Protein AF-A0A5S4G946-F1 (afdb_monomer_lite)

Structure (mmCIF, N/CA/C/O backbone):
data_AF-A0A5S4G946-F1
#
_entry.id   AF-A0A5S4G946-F1
#
loop_
_atom_site.group_PDB
_atom_site.id
_atom_site.type_symbol
_atom_site.label_atom_id
_atom_site.label_alt_id
_atom_site.label_comp_id
_atom_site.label_asym_id
_atom_site.label_entity_id
_atom_site.label_seq_id
_atom_site.pdbx_PDB_ins_code
_atom_site.Cartn_x
_atom_site.Cartn_y
_atom_site.Cartn_z
_atom_site.occupancy
_atom_site.B_iso_or_equiv
_atom_site.auth_seq_id
_atom_site.auth_comp_id
_atom_site.auth_asym_id
_atom_site.auth_atom_id
_atom_site.pdbx_PDB_model_num
ATOM 1 N N . MET A 1 1 ? 7.022 -56.983 78.318 1.00 39.28 1 MET A N 1
ATOM 2 C CA . MET A 1 1 ? 7.883 -55.791 78.465 1.00 39.28 1 MET A CA 1
ATOM 3 C C . MET A 1 1 ? 7.056 -54.588 78.027 1.00 39.28 1 MET A C 1
ATOM 5 O O . MET A 1 1 ? 6.582 -54.568 76.901 1.00 39.28 1 MET A O 1
ATOM 9 N N . PHE A 1 2 ? 6.734 -53.710 78.977 1.00 35.81 2 PHE A N 1
ATOM 10 C CA . PHE A 1 2 ? 5.871 -52.530 78.834 1.00 35.81 2 PHE A CA 1
ATOM 11 C C . PHE A 1 2 ? 6.482 -51.470 77.903 1.00 35.81 2 PHE A C 1
ATOM 13 O O . PHE A 1 2 ? 7.687 -51.255 77.977 1.00 35.81 2 PHE A O 1
ATOM 20 N N . ALA A 1 3 ? 5.652 -50.729 77.154 1.00 36.78 3 ALA A N 1
ATOM 21 C CA . ALA A 1 3 ? 5.401 -49.301 77.422 1.00 36.78 3 ALA A CA 1
ATOM 22 C C . ALA A 1 3 ? 4.563 -48.626 76.314 1.00 36.78 3 ALA A C 1
ATOM 24 O O . ALA A 1 3 ? 5.018 -48.399 75.199 1.00 36.78 3 ALA A O 1
ATOM 25 N N . ILE A 1 4 ? 3.347 -48.223 76.687 1.00 47.28 4 ILE A N 1
ATOM 26 C CA . ILE A 1 4 ? 2.587 -47.119 76.083 1.00 47.28 4 ILE A CA 1
ATOM 27 C C . ILE A 1 4 ? 3.324 -45.807 76.377 1.00 47.28 4 ILE A C 1
ATOM 29 O O . ILE A 1 4 ? 3.624 -45.588 77.550 1.00 47.28 4 ILE A O 1
ATOM 33 N N . ARG A 1 5 ? 3.506 -44.902 75.395 1.00 49.06 5 ARG A N 1
ATOM 34 C CA . ARG A 1 5 ? 3.660 -43.448 75.645 1.00 49.06 5 ARG A CA 1
ATOM 35 C C . ARG A 1 5 ? 3.082 -42.553 74.527 1.00 49.06 5 ARG A C 1
ATOM 37 O O . ARG A 1 5 ? 3.667 -42.413 73.466 1.00 49.06 5 ARG A O 1
ATOM 44 N N . ILE A 1 6 ? 1.924 -41.968 74.854 1.00 45.03 6 ILE A N 1
ATOM 45 C CA . ILE A 1 6 ? 1.526 -40.540 74.818 1.00 45.03 6 ILE A CA 1
ATOM 46 C C . ILE A 1 6 ? 1.596 -39.748 73.491 1.00 45.03 6 ILE A C 1
ATOM 48 O O . ILE A 1 6 ? 2.637 -39.556 72.878 1.00 45.03 6 ILE A O 1
ATOM 52 N N . ARG A 1 7 ? 0.422 -39.191 73.151 1.00 51.47 7 ARG A N 1
ATOM 53 C CA . ARG A 1 7 ? 0.105 -38.222 72.090 1.00 51.47 7 ARG A CA 1
ATOM 54 C C . ARG A 1 7 ? 0.759 -36.851 72.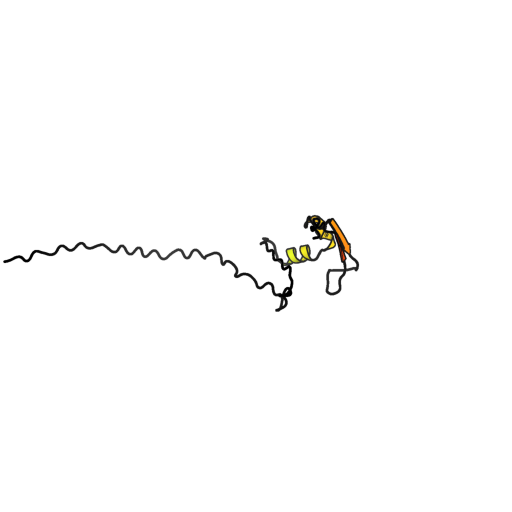322 1.00 51.47 7 ARG A C 1
ATOM 56 O O . ARG A 1 7 ? 0.740 -36.360 73.446 1.00 51.47 7 ARG A O 1
ATOM 63 N N . ALA A 1 8 ? 1.132 -36.161 71.245 1.00 43.00 8 ALA A N 1
ATOM 64 C CA . ALA A 1 8 ? 1.172 -34.699 71.208 1.00 43.00 8 ALA A CA 1
ATOM 65 C C . ALA A 1 8 ? 0.618 -34.216 69.861 1.00 43.00 8 ALA A C 1
ATOM 67 O O . ALA A 1 8 ? 1.198 -34.451 68.805 1.00 43.00 8 ALA A O 1
ATOM 68 N N . ALA A 1 9 ? -0.560 -33.601 69.920 1.00 49.91 9 ALA A N 1
ATOM 69 C CA . ALA A 1 9 ? -1.179 -32.906 68.809 1.00 49.91 9 ALA A CA 1
ATOM 70 C C . ALA A 1 9 ? -0.435 -31.587 68.568 1.00 49.91 9 ALA A C 1
ATOM 72 O O . ALA A 1 9 ? -0.256 -30.808 69.501 1.00 49.91 9 ALA A O 1
ATOM 73 N N . ALA A 1 10 ? -0.059 -31.315 67.322 1.00 49.47 10 ALA A N 1
ATOM 74 C CA . ALA A 1 10 ? 0.243 -29.966 66.871 1.00 49.47 10 ALA A CA 1
ATOM 75 C C . ALA A 1 10 ? -0.811 -29.591 65.827 1.00 49.47 10 ALA A C 1
ATOM 77 O O . ALA A 1 10 ? -0.818 -30.104 64.709 1.00 49.47 10 ALA A O 1
ATOM 78 N N . LEU A 1 11 ? -1.749 -28.742 66.248 1.00 46.97 11 LEU A N 1
ATOM 79 C CA . LEU A 1 11 ? -2.691 -28.039 65.386 1.00 46.97 11 LEU A CA 1
ATOM 80 C C . LEU A 1 11 ? -1.891 -27.166 64.412 1.00 46.97 11 LEU A C 1
ATOM 82 O O . LEU A 1 11 ? -1.420 -26.094 64.783 1.00 46.97 11 LEU A O 1
ATOM 86 N N . ALA A 1 12 ? -1.739 -27.613 63.168 1.00 46.97 12 ALA A N 1
ATOM 87 C CA . ALA A 1 12 ? -1.389 -26.707 62.088 1.00 46.97 12 ALA A CA 1
ATOM 88 C C . ALA A 1 12 ? -2.654 -25.911 61.746 1.00 46.97 12 ALA A C 1
ATOM 90 O O . ALA A 1 12 ? -3.614 -26.440 61.190 1.00 46.97 12 ALA A O 1
ATOM 91 N N . VAL A 1 13 ? -2.671 -24.652 62.175 1.00 51.00 13 VAL A N 1
ATOM 92 C CA . VAL A 1 13 ? -3.700 -23.666 61.849 1.00 51.00 13 VAL A CA 1
ATOM 93 C C . VAL A 1 13 ? -3.740 -23.506 60.330 1.00 51.00 13 VAL A C 1
ATOM 95 O O . VAL A 1 13 ? -2.839 -22.921 59.732 1.00 51.00 13 VAL A O 1
ATOM 98 N N . SER A 1 14 ? -4.778 -24.046 59.696 1.00 50.94 14 SER A N 1
ATOM 99 C CA . SER A 1 14 ? -5.089 -23.784 58.294 1.00 50.94 14 SER A CA 1
ATOM 100 C C . SER A 1 14 ? -5.526 -22.326 58.166 1.00 50.94 14 SER A C 1
ATOM 102 O O . SER A 1 14 ? -6.679 -21.992 58.432 1.00 50.94 14 SER A O 1
ATOM 104 N N . LEU A 1 15 ? -4.603 -21.438 57.798 1.00 55.31 15 LEU A N 1
ATOM 105 C CA . LEU A 1 15 ? -4.926 -20.046 57.510 1.00 55.31 15 LEU A CA 1
ATOM 106 C C . LEU A 1 15 ? -5.622 -19.984 56.141 1.00 55.31 15 LEU A C 1
ATOM 108 O O . LEU A 1 15 ? -4.987 -19.920 55.091 1.00 55.31 15 LEU A O 1
ATOM 112 N N . THR A 1 16 ? -6.951 -20.047 56.149 1.00 55.94 16 THR A N 1
ATOM 113 C CA . THR A 1 16 ? -7.785 -19.776 54.977 1.00 55.94 16 THR A CA 1
ATOM 114 C C . THR A 1 16 ? -7.734 -18.282 54.664 1.00 55.94 16 THR A C 1
ATOM 116 O O . THR A 1 16 ? -8.546 -17.507 55.167 1.00 55.94 16 THR A O 1
ATOM 119 N N . ALA A 1 17 ? -6.794 -17.860 53.820 1.00 54.44 17 ALA A N 1
ATOM 120 C CA . ALA A 1 17 ? -6.880 -16.564 53.157 1.00 54.44 17 ALA A CA 1
ATOM 121 C C . ALA A 1 17 ? -7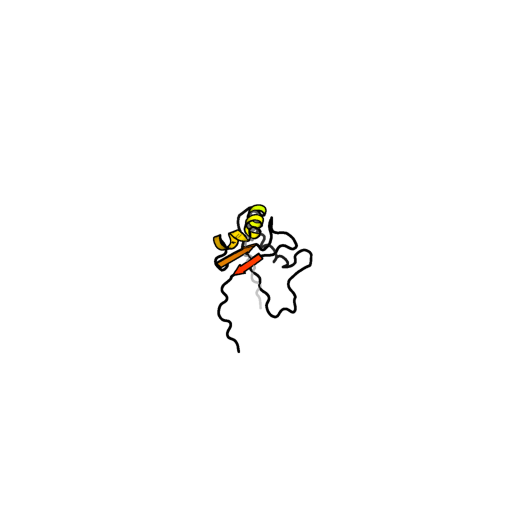.905 -16.661 52.016 1.00 54.44 17 ALA A C 1
ATOM 123 O O . ALA A 1 17 ? -7.568 -16.818 50.844 1.00 54.44 17 ALA A O 1
ATOM 124 N N . ALA A 1 18 ? -9.185 -16.596 52.382 1.00 55.59 18 ALA A N 1
ATOM 125 C CA . ALA A 1 18 ? -10.267 -16.295 51.459 1.00 55.59 18 ALA A CA 1
ATOM 126 C C . ALA A 1 18 ? -10.161 -14.815 51.051 1.00 55.59 18 ALA A C 1
ATOM 128 O O . ALA A 1 18 ? -10.791 -13.943 51.639 1.00 55.59 18 ALA A O 1
ATOM 129 N N . GLY A 1 19 ? -9.306 -14.537 50.068 1.00 50.06 19 GLY A N 1
ATOM 130 C CA . GLY A 1 19 ? -9.192 -13.249 49.391 1.00 50.06 19 GLY A CA 1
ATOM 131 C C . GLY A 1 19 ? -9.643 -13.385 47.943 1.00 50.06 19 GLY A C 1
ATOM 132 O O . GLY A 1 19 ? -8.825 -13.397 47.031 1.00 50.06 19 GLY A O 1
ATOM 133 N N . VAL A 1 20 ? -10.949 -13.542 47.730 1.00 58.84 20 VAL A N 1
ATOM 134 C CA . VAL A 1 20 ? -11.570 -13.454 46.403 1.00 58.84 20 VAL A CA 1
ATOM 135 C C . VAL A 1 20 ? -11.729 -11.973 46.082 1.00 58.84 20 VAL A C 1
ATOM 137 O O . VAL A 1 20 ? -12.687 -11.378 46.550 1.00 58.84 20 VAL A O 1
ATOM 140 N N . LEU A 1 21 ? -10.797 -11.363 45.345 1.00 58.22 21 LEU A N 1
ATOM 141 C CA . LEU A 1 21 ? -10.997 -10.088 44.631 1.00 58.22 21 LEU A CA 1
ATOM 142 C C . LEU A 1 21 ? -9.773 -9.807 43.759 1.00 58.22 21 LEU A C 1
ATOM 144 O O . LEU A 1 21 ? -8.801 -9.185 44.175 1.00 58.22 21 LEU A O 1
ATOM 148 N N . GLY A 1 22 ? -9.820 -10.314 42.534 1.00 53.06 22 GLY A N 1
ATOM 149 C CA . GLY A 1 22 ? -8.766 -10.082 41.560 1.00 53.06 22 GLY A CA 1
ATOM 150 C C . GLY A 1 22 ? -8.843 -11.055 40.402 1.00 53.06 22 GLY A C 1
ATOM 151 O O . GLY A 1 22 ? -7.857 -11.718 40.100 1.00 53.06 22 GLY A O 1
ATOM 152 N N . ILE A 1 23 ? -9.997 -11.153 39.734 1.00 58.41 2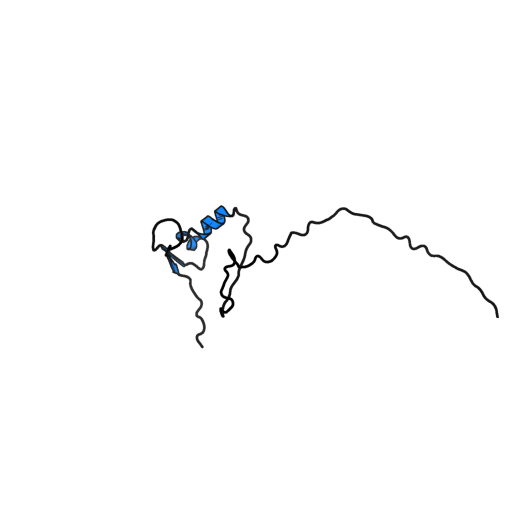3 ILE A N 1
ATOM 153 C CA . ILE A 1 23 ? -9.965 -11.599 38.340 1.00 58.41 23 ILE A CA 1
ATOM 154 C C . ILE A 1 23 ? -9.291 -10.447 37.599 1.00 58.41 23 ILE A C 1
ATOM 156 O O . ILE A 1 23 ? -9.950 -9.518 37.140 1.00 58.41 23 ILE A O 1
ATOM 160 N N . ALA A 1 24 ? -7.959 -10.459 37.544 1.00 61.41 24 ALA A N 1
ATOM 161 C CA . ALA A 1 24 ? -7.274 -9.775 36.471 1.00 61.41 24 ALA A CA 1
ATOM 162 C C . ALA A 1 24 ? -7.840 -10.417 35.206 1.00 61.41 24 ALA A C 1
ATOM 164 O O . ALA A 1 24 ? -7.569 -11.587 34.931 1.00 61.41 24 ALA A O 1
ATOM 165 N N . ALA A 1 25 ? -8.731 -9.701 34.516 1.00 61.72 25 ALA A N 1
ATOM 166 C CA . ALA A 1 25 ? -9.190 -10.109 33.206 1.00 61.72 25 ALA A CA 1
ATOM 167 C C . ALA A 1 25 ? -7.921 -10.303 32.383 1.00 61.72 25 ALA A C 1
ATOM 169 O O . ALA A 1 25 ? -7.209 -9.340 32.095 1.00 61.72 25 ALA A O 1
ATOM 170 N N . GLN A 1 26 ? -7.577 -11.561 32.105 1.00 58.16 26 GLN A N 1
ATOM 171 C CA . GLN A 1 26 ? -6.490 -11.853 31.191 1.00 58.16 26 GLN A CA 1
ATOM 172 C C . GLN A 1 26 ? -6.844 -11.091 29.913 1.00 58.16 26 GLN A C 1
ATOM 174 O O . GLN A 1 26 ? -7.992 -11.215 29.464 1.00 58.16 26 GLN A O 1
ATOM 179 N N . PRO A 1 27 ? -5.945 -10.254 29.359 1.00 63.38 27 PRO A N 1
ATOM 180 C CA . PRO A 1 27 ? -6.222 -9.637 28.076 1.00 63.38 27 PRO A CA 1
ATOM 181 C C . PRO A 1 27 ? -6.583 -10.786 27.145 1.00 63.38 27 PRO A C 1
ATOM 183 O O . PRO A 1 27 ? -5.822 -11.749 27.037 1.00 63.38 27 PRO A O 1
ATOM 186 N N . ALA A 1 28 ? -7.789 -10.744 26.580 1.00 65.31 28 ALA A N 1
ATOM 187 C CA . ALA A 1 28 ? -8.237 -11.765 25.658 1.00 65.31 28 ALA A CA 1
ATOM 188 C C . ALA A 1 28 ? -7.273 -11.726 24.473 1.00 65.31 28 ALA A C 1
ATOM 190 O O . ALA A 1 28 ? -7.397 -10.885 23.582 1.00 65.31 28 ALA A O 1
ATOM 191 N N . LEU A 1 29 ? -6.263 -12.594 24.499 1.00 61.38 29 LEU A N 1
ATOM 192 C CA . LEU A 1 29 ? -5.424 -12.848 23.349 1.00 61.38 29 LEU A CA 1
ATOM 193 C C . LEU A 1 29 ? -6.381 -13.402 22.306 1.00 61.38 29 LEU A C 1
ATOM 195 O O . LEU A 1 29 ? -6.927 -14.494 22.465 1.00 61.38 29 LEU A O 1
ATOM 199 N N . ALA A 1 30 ? -6.674 -12.587 21.294 1.00 62.59 30 ALA A N 1
ATOM 200 C CA . ALA A 1 30 ? -7.528 -13.000 20.203 1.00 62.59 30 ALA A CA 1
ATOM 201 C C . ALA A 1 30 ? -6.956 -14.308 19.647 1.00 62.59 30 ALA A C 1
ATOM 203 O O . ALA A 1 30 ? -5.785 -14.356 19.263 1.00 62.59 30 ALA A O 1
ATOM 204 N N . ALA A 1 31 ? -7.774 -15.366 19.625 1.00 61.56 31 ALA A N 1
ATOM 205 C CA . ALA A 1 31 ? -7.418 -16.594 18.930 1.00 61.56 31 ALA A CA 1
ATOM 206 C C . ALA A 1 31 ? -6.942 -16.227 17.514 1.00 61.56 31 ALA A C 1
ATOM 208 O O . ALA A 1 31 ? -7.494 -15.283 16.927 1.00 61.56 31 ALA A O 1
ATOM 209 N N . PRO A 1 32 ? -5.920 -16.916 16.970 1.00 62.00 32 PRO A N 1
ATOM 210 C CA . PRO A 1 32 ? -5.383 -16.589 15.660 1.00 62.00 32 PRO A CA 1
ATOM 211 C C . PRO A 1 32 ? -6.537 -16.529 14.666 1.00 62.00 32 PRO A C 1
ATOM 213 O O . PRO A 1 32 ? -7.211 -17.526 14.409 1.00 62.00 32 PRO A O 1
ATOM 216 N N . ARG A 1 33 ? -6.809 -15.323 14.152 1.00 65.94 33 ARG A N 1
ATOM 217 C CA . ARG A 1 33 ? -7.893 -15.136 13.190 1.00 65.94 33 ARG A CA 1
ATOM 218 C C . ARG A 1 33 ? -7.601 -16.022 11.989 1.00 65.94 33 ARG A C 1
ATOM 220 O O . ARG A 1 33 ? -6.463 -16.019 11.496 1.00 65.94 33 ARG A O 1
ATOM 227 N N . ALA A 1 34 ? -8.613 -16.771 11.555 1.00 67.50 34 ALA A N 1
ATOM 228 C CA . ALA A 1 34 ? -8.549 -17.532 10.320 1.00 67.50 34 ALA A CA 1
ATOM 229 C C . ALA A 1 34 ? -8.086 -16.590 9.202 1.00 67.50 34 ALA A C 1
ATOM 231 O O . ALA A 1 34 ? -8.612 -15.488 9.054 1.00 67.50 34 ALA A O 1
ATOM 232 N N . SER A 1 35 ? -7.086 -17.006 8.429 1.00 76.12 35 SER A N 1
ATOM 233 C CA . SER A 1 35 ? -6.583 -16.290 7.244 1.00 76.12 35 SER A CA 1
ATOM 234 C C . SER A 1 35 ? -7.558 -16.360 6.061 1.00 76.12 35 SER A C 1
ATOM 236 O O . SER A 1 35 ? -7.163 -16.198 4.909 1.00 76.12 35 SER A O 1
ATOM 238 N N . GLU A 1 36 ? -8.826 -16.642 6.347 1.00 83.94 36 GLU A N 1
ATOM 239 C CA . GLU A 1 36 ? -9.870 -16.896 5.376 1.00 83.94 36 GLU A CA 1
ATOM 240 C C . GLU A 1 36 ? -10.900 -15.775 5.423 1.00 83.94 36 GLU A C 1
ATOM 242 O O . GLU A 1 36 ? -11.486 -15.459 6.460 1.00 83.94 36 GLU A O 1
ATOM 247 N N . CYS A 1 37 ? -11.162 -15.195 4.261 1.00 83.75 37 CYS A N 1
ATOM 248 C CA . CYS A 1 37 ? -12.210 -14.213 4.063 1.00 83.75 37 CYS A CA 1
ATOM 249 C C . CYS A 1 37 ? -13.381 -14.907 3.373 1.00 83.75 37 CYS A C 1
ATOM 251 O O . CYS A 1 37 ? -13.290 -15.252 2.198 1.00 83.75 37 CYS A O 1
ATOM 253 N N . ARG A 1 38 ? -14.498 -15.102 4.088 1.00 88.31 38 ARG A N 1
ATOM 254 C CA . ARG A 1 38 ? -15.681 -15.830 3.575 1.00 88.31 38 ARG A CA 1
ATOM 255 C C . ARG A 1 38 ? -15.338 -17.247 3.076 1.00 88.31 38 ARG A C 1
ATOM 257 O O . ARG A 1 38 ? -15.785 -17.652 2.006 1.00 88.31 38 ARG A O 1
ATOM 264 N N . GLY A 1 39 ? -14.507 -17.965 3.833 1.00 88.25 39 GLY A N 1
ATOM 265 C CA . GLY A 1 39 ? -14.049 -19.317 3.487 1.00 88.25 39 GLY A CA 1
ATOM 266 C C . GLY A 1 39 ? -13.073 -19.375 2.308 1.00 88.25 39 GLY A C 1
ATOM 267 O O . GLY A 1 39 ? -12.856 -20.445 1.754 1.00 88.25 39 GLY A O 1
ATOM 268 N N . GLN A 1 40 ? -12.519 -18.234 1.881 1.00 87.94 40 GLN A N 1
ATOM 269 C CA . GLN A 1 40 ? -11.499 -18.156 0.834 1.00 87.94 40 GLN A CA 1
ATOM 270 C C . GLN A 1 40 ? -10.162 -17.760 1.460 1.00 87.94 40 GLN A C 1
ATOM 272 O O . GLN A 1 40 ? -10.084 -16.730 2.132 1.00 87.94 40 GLN A O 1
ATOM 277 N N . GLY A 1 41 ? -9.121 -18.555 1.228 1.00 88.31 41 GLY A N 1
ATOM 278 C CA . GLY A 1 41 ? -7.770 -18.326 1.740 1.00 88.31 41 GLY A CA 1
ATOM 279 C C . GLY A 1 41 ? -6.709 -18.427 0.646 1.00 88.31 41 GLY A C 1
ATOM 280 O O . GLY A 1 41 ? -7.016 -18.479 -0.544 1.00 88.31 41 GLY A O 1
ATOM 281 N N . VAL A 1 42 ? -5.445 -18.450 1.061 1.00 89.44 42 VAL A N 1
ATOM 282 C CA . VAL A 1 42 ? -4.323 -18.770 0.167 1.00 89.44 42 VAL A CA 1
ATOM 283 C C . VAL A 1 42 ? -4.347 -20.256 -0.208 1.00 89.44 42 VAL A C 1
ATOM 285 O O . VAL A 1 42 ? -4.757 -21.084 0.604 1.00 89.44 42 VAL A O 1
ATOM 288 N N . ASP A 1 43 ? -3.881 -20.604 -1.409 1.00 89.62 43 ASP A N 1
ATOM 289 C CA . ASP A 1 43 ? -3.748 -22.002 -1.838 1.00 89.62 43 ASP A CA 1
ATOM 290 C C . ASP A 1 43 ? -2.816 -22.778 -0.888 1.00 89.62 43 ASP A C 1
ATOM 292 O O . ASP A 1 43 ? -1.663 -22.397 -0.662 1.00 89.62 43 ASP A O 1
ATOM 296 N N . ALA A 1 44 ? -3.324 -23.877 -0.324 1.00 88.00 44 ALA A N 1
ATOM 297 C CA . ALA A 1 44 ? -2.590 -24.725 0.605 1.00 88.00 44 ALA A CA 1
ATOM 298 C C . ALA A 1 44 ? -1.402 -25.448 -0.051 1.00 88.00 44 ALA A C 1
ATOM 300 O O . ALA A 1 44 ? -0.440 -25.761 0.653 1.00 88.00 44 ALA A O 1
ATOM 301 N N . GLY A 1 45 ? -1.458 -25.683 -1.366 1.00 92.12 45 GLY A N 1
ATOM 302 C CA . GLY A 1 45 ? -0.382 -26.291 -2.149 1.00 92.12 45 GLY A CA 1
ATOM 303 C C . GLY A 1 45 ? 0.725 -25.317 -2.564 1.00 92.12 45 GLY A C 1
ATOM 304 O O . GLY A 1 45 ? 1.736 -25.758 -3.109 1.00 92.12 45 GLY A O 1
ATOM 305 N N . SER A 1 46 ? 0.573 -24.011 -2.306 1.00 91.69 46 SER A N 1
ATOM 306 C CA . SER A 1 46 ? 1.571 -23.015 -2.707 1.00 91.69 46 SER A CA 1
ATOM 307 C C . SER A 1 46 ? 2.905 -23.239 -1.976 1.00 91.69 46 SER A C 1
ATOM 309 O O . SER A 1 46 ? 2.917 -23.285 -0.737 1.00 91.69 46 SER A O 1
ATOM 311 N N . PRO A 1 47 ? 4.045 -23.302 -2.696 1.00 91.00 47 PRO A N 1
ATOM 312 C CA . PRO A 1 47 ? 5.362 -23.485 -2.084 1.00 91.00 47 PRO A CA 1
ATOM 313 C C . PRO A 1 47 ? 5.758 -22.306 -1.186 1.00 91.00 47 PRO A C 1
ATOM 315 O O . PRO A 1 47 ? 6.573 -22.465 -0.281 1.00 91.00 47 PRO A O 1
ATOM 318 N N . ILE A 1 48 ? 5.164 -21.128 -1.410 1.00 88.12 48 ILE A N 1
ATOM 319 C CA . ILE A 1 48 ? 5.385 -19.927 -0.605 1.00 88.12 48 ILE A CA 1
ATOM 320 C C . ILE A 1 48 ? 4.039 -19.420 -0.089 1.00 88.12 48 ILE A C 1
ATOM 322 O O . ILE A 1 48 ? 3.111 -19.150 -0.855 1.00 88.12 48 ILE A O 1
ATOM 326 N N . ARG A 1 49 ? 3.946 -19.268 1.234 1.00 88.69 49 ARG A N 1
ATOM 327 C CA . ARG A 1 49 ? 2.825 -18.648 1.947 1.00 88.69 49 ARG A CA 1
ATOM 328 C C . ARG A 1 49 ? 3.402 -17.690 2.981 1.00 88.69 49 ARG A C 1
ATOM 330 O O . ARG A 1 49 ? 4.343 -18.045 3.685 1.00 88.69 49 ARG A O 1
ATOM 337 N N . TYR A 1 50 ? 2.848 -16.487 3.071 1.00 86.00 50 TYR A N 1
ATOM 338 C CA . TYR A 1 50 ? 3.315 -15.448 3.986 1.00 86.00 50 TYR A CA 1
ATOM 339 C C . TYR A 1 50 ? 2.134 -14.840 4.741 1.00 86.00 50 TYR A C 1
ATOM 341 O O . TYR A 1 50 ? 1.069 -14.618 4.163 1.00 86.00 50 TYR A O 1
ATOM 349 N N . ARG A 1 51 ? 2.328 -14.569 6.034 1.00 87.00 51 ARG A N 1
ATOM 350 C CA . ARG A 1 51 ? 1.369 -13.878 6.898 1.00 87.00 51 ARG A CA 1
ATOM 351 C C . ARG A 1 51 ? 2.118 -12.858 7.742 1.00 87.00 51 ARG A C 1
ATOM 353 O O . ARG A 1 51 ? 3.166 -13.164 8.300 1.00 87.00 51 ARG A O 1
ATOM 360 N N . THR A 1 52 ? 1.536 -11.674 7.861 1.00 87.94 52 THR A N 1
ATOM 361 C CA . THR A 1 52 ? 1.948 -10.647 8.813 1.00 87.94 52 THR A CA 1
ATOM 362 C C . THR A 1 52 ? 0.703 -9.977 9.375 1.00 87.94 52 THR A C 1
ATOM 364 O O . THR A 1 52 ? -0.330 -9.916 8.702 1.00 87.94 52 THR A O 1
ATOM 367 N N . ASP A 1 53 ? 0.789 -9.506 10.608 1.00 89.12 53 ASP A N 1
ATOM 368 C CA . ASP A 1 53 ? -0.248 -8.717 11.247 1.00 89.12 53 ASP A CA 1
ATOM 369 C C . ASP A 1 53 ? 0.378 -7.680 12.177 1.00 89.12 53 ASP A C 1
ATOM 371 O O . ASP A 1 53 ? 1.519 -7.802 12.620 1.00 89.12 53 ASP A O 1
ATO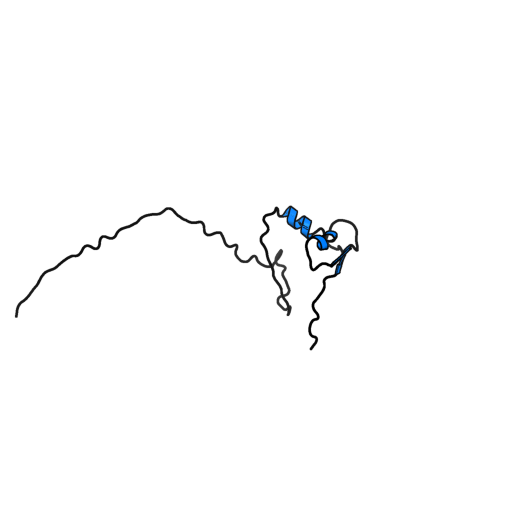M 375 N N . THR A 1 54 ? -0.370 -6.606 12.404 1.00 89.81 54 THR A N 1
ATOM 376 C CA . THR A 1 54 ? -0.021 -5.547 13.344 1.00 89.81 54 THR A CA 1
ATOM 377 C C . THR A 1 54 ? -1.304 -4.929 13.882 1.00 89.81 54 THR A C 1
ATOM 379 O O . THR A 1 54 ? -2.319 -4.866 13.179 1.00 89.81 54 THR A O 1
ATOM 382 N N . VAL A 1 55 ? -1.278 -4.491 15.138 1.00 92.94 55 VAL A N 1
ATOM 383 C CA . VAL A 1 55 ? -2.398 -3.785 15.765 1.00 92.94 55 VAL A CA 1
ATOM 384 C C . VAL A 1 55 ? -2.170 -2.289 15.597 1.00 92.94 55 VAL A C 1
ATOM 386 O O . VAL A 1 55 ? -1.123 -1.772 15.977 1.00 92.94 55 VAL A O 1
ATOM 389 N N . ILE A 1 56 ? -3.160 -1.596 15.036 1.00 93.38 56 ILE A N 1
ATOM 390 C CA . ILE A 1 56 ? -3.138 -0.144 14.853 1.00 93.38 56 ILE A CA 1
ATOM 391 C C . ILE A 1 56 ? -4.315 0.439 15.627 1.00 93.38 56 ILE A C 1
ATOM 393 O O . ILE A 1 56 ? -5.459 0.048 15.392 1.00 93.38 56 ILE A O 1
ATOM 397 N N . ASP A 1 57 ? -4.032 1.376 16.527 1.00 97.19 57 ASP A N 1
ATOM 398 C CA . ASP A 1 57 ? -5.052 2.109 17.276 1.00 97.19 57 ASP A CA 1
ATOM 399 C C . ASP A 1 57 ? -5.680 3.203 16.398 1.00 97.19 57 ASP A C 1
ATOM 401 O O . ASP A 1 57 ? -5.321 4.378 16.447 1.00 97.19 57 ASP A O 1
ATOM 405 N N . ALA A 1 58 ? -6.561 2.782 15.490 1.00 96.38 58 ALA A N 1
ATOM 406 C CA . ALA A 1 58 ? -7.293 3.665 14.593 1.00 96.38 58 ALA A CA 1
ATOM 407 C C . ALA A 1 58 ? -8.636 3.041 14.174 1.00 96.38 58 ALA A C 1
ATOM 409 O O . ALA A 1 58 ? -8.770 1.814 14.124 1.00 96.38 58 ALA A O 1
ATOM 410 N N . PRO A 1 59 ? -9.634 3.859 13.786 1.00 97.88 59 PRO A N 1
ATOM 411 C CA . PRO A 1 59 ? -10.875 3.348 13.219 1.00 97.88 59 PRO A CA 1
ATOM 412 C C . PRO A 1 59 ? -10.637 2.504 11.960 1.00 97.88 59 PRO A C 1
ATOM 414 O O . PRO A 1 59 ? -9.847 2.869 11.085 1.00 97.88 59 PRO A O 1
ATOM 417 N N . LEU A 1 60 ? -11.398 1.415 11.812 1.00 95.75 60 LEU A N 1
ATOM 418 C CA . LEU A 1 60 ? -11.287 0.513 10.660 1.00 95.75 60 LEU A CA 1
ATOM 419 C C . LEU A 1 60 ? -11.512 1.232 9.320 1.00 95.75 60 LEU A C 1
ATOM 421 O O . LEU A 1 60 ? -10.845 0.924 8.338 1.00 95.75 60 LEU A O 1
ATOM 425 N N . SER A 1 61 ? -12.418 2.211 9.274 1.00 97.06 61 SER A N 1
ATOM 426 C CA . SER A 1 61 ? -12.679 3.018 8.075 1.00 97.06 61 SER A CA 1
ATOM 427 C C . SER A 1 61 ? -11.458 3.831 7.636 1.00 97.06 61 SER A C 1
ATOM 429 O O . SER A 1 61 ? -11.201 3.948 6.438 1.00 97.06 61 SER A O 1
ATOM 431 N N . THR A 1 62 ? -10.681 4.348 8.590 1.00 97.31 62 THR A N 1
ATOM 432 C CA . THR A 1 62 ? -9.436 5.078 8.327 1.00 97.31 62 THR A CA 1
ATOM 433 C C . THR A 1 62 ? -8.394 4.153 7.714 1.00 97.31 62 THR A C 1
ATOM 435 O O . THR A 1 62 ? -7.827 4.477 6.672 1.00 97.31 62 THR A O 1
ATOM 438 N N . ILE A 1 63 ? -8.192 2.972 8.308 1.00 96.31 63 ILE A N 1
ATOM 439 C CA . ILE A 1 63 ? -7.251 1.973 7.787 1.00 96.31 63 ILE A CA 1
ATOM 440 C C . ILE A 1 63 ? -7.690 1.475 6.411 1.00 96.31 63 ILE A C 1
ATOM 442 O O . ILE A 1 63 ? -6.872 1.387 5.501 1.00 96.31 63 ILE A O 1
ATOM 446 N N . TRP A 1 64 ? -8.984 1.219 6.218 1.00 95.00 64 TRP A N 1
ATOM 447 C CA . TRP A 1 64 ? -9.515 0.801 4.925 1.00 95.00 64 TRP A CA 1
ATOM 448 C C . TRP A 1 64 ? -9.279 1.854 3.839 1.00 95.00 64 TRP A C 1
ATOM 450 O O . TRP A 1 64 ? -8.830 1.520 2.743 1.00 95.00 64 TRP A O 1
ATOM 460 N N . LYS A 1 65 ? -9.518 3.136 4.142 1.00 96.00 65 LYS A N 1
ATOM 461 C CA . LYS A 1 65 ? -9.241 4.239 3.213 1.00 96.00 65 LYS A CA 1
ATOM 462 C C . LYS A 1 65 ? -7.747 4.348 2.891 1.00 96.00 65 LYS A C 1
ATOM 464 O O . LYS A 1 65 ? -7.407 4.474 1.722 1.00 96.00 65 LYS A O 1
ATOM 469 N N . LEU A 1 66 ? -6.872 4.248 3.895 1.00 95.94 66 LEU A N 1
ATOM 470 C CA . LEU A 1 66 ? -5.415 4.264 3.709 1.00 95.94 66 LEU A CA 1
ATOM 471 C C . LEU A 1 66 ? -4.938 3.120 2.797 1.00 95.94 66 LEU A C 1
ATOM 473 O O . LEU A 1 66 ? -4.151 3.346 1.885 1.00 95.94 66 LEU A O 1
ATOM 477 N N . GLN A 1 67 ? -5.438 1.903 3.029 1.00 95.00 67 GLN A N 1
ATOM 478 C CA . GLN A 1 67 ? -5.058 0.706 2.272 1.00 95.00 67 GLN A CA 1
ATOM 479 C C . GLN A 1 67 ? -5.588 0.733 0.830 1.00 95.00 67 GLN A C 1
ATOM 481 O O . GLN A 1 67 ? -4.916 0.264 -0.084 1.00 95.00 67 GLN A O 1
ATOM 486 N N . THR A 1 68 ? -6.785 1.283 0.605 1.00 95.81 68 THR A N 1
ATOM 487 C CA . THR A 1 68 ? -7.429 1.295 -0.723 1.00 95.81 68 THR A CA 1
ATOM 488 C C . THR A 1 68 ? -7.071 2.506 -1.591 1.00 95.81 68 THR A C 1
ATOM 490 O O . THR A 1 68 ? -7.311 2.465 -2.801 1.00 95.81 68 THR A O 1
ATOM 493 N N . ASP A 1 69 ? -6.460 3.549 -1.023 1.00 95.75 69 ASP A N 1
ATOM 494 C CA . ASP A 1 69 ? -5.882 4.681 -1.760 1.00 95.75 69 ASP A CA 1
ATOM 495 C C . ASP A 1 69 ? -4.500 4.312 -2.327 1.00 95.75 69 ASP A C 1
ATOM 497 O O . ASP A 1 69 ? -3.450 4.694 -1.803 1.00 95.75 69 ASP A O 1
ATOM 501 N N . VAL A 1 70 ? -4.510 3.501 -3.391 1.00 96.25 70 VAL A N 1
ATOM 502 C CA . VAL A 1 70 ? -3.292 2.886 -3.942 1.00 96.25 70 VAL A CA 1
ATOM 503 C C . VAL A 1 70 ? -2.264 3.902 -4.435 1.00 96.25 70 VAL A C 1
ATOM 505 O O . VAL A 1 70 ? -1.070 3.668 -4.297 1.00 96.25 70 VAL A O 1
ATOM 508 N N . GLU A 1 71 ? -2.695 5.055 -4.954 1.00 96.00 71 GLU A N 1
ATOM 509 C CA . GLU A 1 71 ? -1.790 6.109 -5.441 1.00 96.00 71 GLU A CA 1
ATOM 510 C C . GLU A 1 71 ? -0.948 6.721 -4.321 1.00 96.00 71 GLU A C 1
ATOM 512 O O . GLU A 1 71 ? 0.153 7.211 -4.570 1.00 96.00 71 GLU A O 1
ATOM 517 N N . ARG A 1 72 ? -1.430 6.652 -3.075 1.00 96.44 72 ARG A N 1
ATOM 518 C CA . ARG A 1 72 ? -0.710 7.150 -1.900 1.00 96.44 72 ARG A CA 1
ATOM 519 C C . ARG A 1 72 ? 0.186 6.122 -1.232 1.00 96.44 72 ARG A C 1
ATOM 521 O O . ARG A 1 72 ? 0.888 6.486 -0.295 1.00 96.44 72 ARG A O 1
ATOM 528 N N . TRP A 1 73 ? 0.216 4.870 -1.680 1.00 97.19 73 TRP A N 1
ATOM 529 C CA . TRP A 1 73 ? 1.076 3.851 -1.070 1.00 97.19 73 TRP A CA 1
ATOM 530 C C . TRP A 1 73 ? 2.547 4.275 -0.897 1.00 97.19 73 TRP A C 1
ATOM 532 O O . TRP A 1 73 ? 3.068 4.053 0.197 1.00 97.19 73 TRP A O 1
ATOM 542 N N . PRO A 1 74 ? 3.210 4.964 -1.855 1.00 97.06 74 PRO A N 1
ATOM 543 C CA . PRO A 1 74 ? 4.595 5.406 -1.672 1.00 97.06 74 PRO A CA 1
ATOM 544 C C . PRO A 1 74 ? 4.820 6.321 -0.458 1.00 97.06 74 PRO A C 1
ATOM 546 O O . PRO A 1 74 ? 5.940 6.428 0.031 1.00 97.06 74 PRO A O 1
ATOM 549 N N . SER A 1 75 ? 3.778 6.992 0.051 1.00 96.94 75 SER A N 1
ATOM 550 C CA . SER A 1 75 ? 3.918 7.901 1.193 1.00 96.94 75 SER A CA 1
ATOM 551 C C . SER A 1 75 ? 4.009 7.184 2.540 1.00 96.94 75 SER A C 1
ATOM 553 O O . SER A 1 75 ? 4.367 7.817 3.529 1.00 96.94 75 SER A O 1
ATOM 555 N N . TRP A 1 76 ? 3.614 5.909 2.619 1.00 94.94 76 TRP A N 1
ATOM 556 C CA . TRP A 1 76 ? 3.523 5.184 3.893 1.00 94.94 76 TRP A CA 1
ATOM 557 C C . TRP A 1 76 ? 4.007 3.732 3.838 1.00 94.94 76 TRP A C 1
ATOM 559 O O . TRP A 1 76 ? 4.263 3.154 4.891 1.00 94.94 76 TRP A O 1
ATOM 569 N N . GLN A 1 77 ? 4.160 3.144 2.649 1.00 95.31 77 GLN A N 1
ATOM 570 C CA . GLN A 1 77 ? 4.654 1.786 2.441 1.00 95.31 77 GLN A CA 1
ATOM 571 C C . GLN A 1 77 ? 6.026 1.840 1.744 1.00 95.31 77 GLN A C 1
ATOM 573 O O . GLN A 1 77 ? 6.086 1.790 0.516 1.00 95.31 77 GLN A O 1
ATOM 578 N N . PRO A 1 78 ? 7.141 1.913 2.500 1.00 93.44 78 PRO A N 1
ATOM 579 C CA . PRO A 1 78 ? 8.465 2.222 1.948 1.00 93.44 78 PRO A CA 1
ATOM 580 C C . PRO A 1 78 ? 8.939 1.344 0.776 1.00 93.44 78 PRO A C 1
ATOM 582 O O . PRO A 1 78 ? 9.607 1.869 -0.110 1.00 93.44 78 PRO A O 1
ATOM 585 N N . PRO A 1 79 ? 8.611 0.035 0.706 1.00 93.44 79 PRO A N 1
ATOM 586 C CA . PRO A 1 79 ? 8.993 -0.78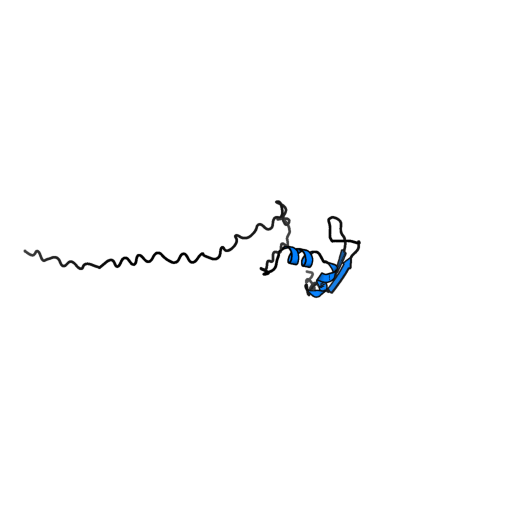7 -0.442 1.00 93.44 79 PRO A CA 1
ATOM 587 C C . PRO A 1 79 ? 8.281 -0.439 -1.758 1.00 93.44 79 PRO A C 1
ATOM 589 O O . PRO A 1 79 ? 8.690 -0.947 -2.798 1.00 93.44 79 PRO A O 1
ATOM 592 N N . VAL A 1 80 ? 7.206 0.354 -1.743 1.00 96.88 80 VAL A N 1
ATOM 593 C CA . VAL A 1 80 ? 6.481 0.785 -2.948 1.00 96.88 80 VAL A CA 1
ATOM 594 C C . VAL A 1 80 ? 7.150 2.052 -3.480 1.00 96.88 80 VAL A C 1
ATOM 596 O O . VAL A 1 80 ? 7.014 3.118 -2.887 1.00 96.88 80 VAL A O 1
ATOM 599 N N . THR A 1 81 ? 7.853 1.966 -4.608 1.00 96.25 81 THR A N 1
ATOM 600 C CA . THR A 1 81 ? 8.578 3.124 -5.164 1.00 96.25 81 THR A CA 1
ATOM 601 C C . THR A 1 81 ? 7.757 3.921 -6.171 1.00 96.25 81 THR A C 1
ATOM 603 O O . THR A 1 81 ? 7.917 5.135 -6.259 1.00 96.25 81 THR A O 1
ATOM 606 N N . THR A 1 82 ? 6.860 3.273 -6.920 1.00 96.75 82 THR A N 1
ATOM 607 C CA . THR A 1 82 ? 5.931 3.949 -7.840 1.00 96.75 82 THR A CA 1
ATOM 608 C C . THR A 1 82 ? 4.570 3.262 -7.868 1.00 96.75 82 THR A C 1
ATOM 610 O O . THR A 1 82 ? 4.479 2.050 -7.656 1.00 96.75 82 THR A O 1
ATOM 613 N N . ILE A 1 83 ? 3.524 4.041 -8.166 1.00 97.56 83 ILE A N 1
ATOM 614 C CA . ILE A 1 83 ? 2.163 3.579 -8.466 1.00 97.56 83 ILE A CA 1
ATOM 615 C C . ILE A 1 83 ? 1.638 4.362 -9.674 1.00 97.56 83 ILE A C 1
ATOM 617 O O . ILE A 1 83 ? 1.770 5.581 -9.734 1.00 97.56 83 ILE A O 1
ATOM 621 N N . GLU A 1 84 ? 0.994 3.661 -10.602 1.00 96.88 84 GLU A N 1
ATOM 622 C CA . GLU A 1 84 ? 0.255 4.220 -11.733 1.00 96.88 84 GLU A CA 1
ATOM 623 C C . GLU A 1 84 ? -1.122 3.546 -11.816 1.00 96.88 84 GLU A C 1
ATOM 625 O O . GLU A 1 84 ? -1.229 2.329 -12.002 1.00 96.88 84 GLU A O 1
ATOM 630 N N . ARG A 1 85 ? -2.204 4.319 -11.695 1.00 96.19 85 ARG A N 1
ATOM 631 C CA . ARG A 1 85 ? -3.563 3.823 -11.957 1.00 96.19 85 ARG A CA 1
ATOM 632 C C . ARG A 1 85 ? -3.770 3.617 -13.454 1.00 96.19 85 ARG A C 1
ATOM 634 O O . ARG A 1 85 ? -3.488 4.503 -14.249 1.00 96.19 85 ARG A O 1
ATOM 641 N N . LEU A 1 86 ? -4.344 2.473 -13.830 1.00 97.62 86 LEU A N 1
ATOM 642 C CA . LEU A 1 86 ? -4.698 2.155 -15.223 1.00 97.62 86 LEU A CA 1
ATOM 643 C C . LEU A 1 86 ? -6.205 2.318 -15.496 1.00 97.62 86 LEU A C 1
ATOM 645 O O . LEU A 1 86 ? -6.696 1.962 -16.569 1.00 97.62 86 LEU A O 1
ATOM 649 N N . ASP A 1 87 ? -6.950 2.811 -14.505 1.00 95.62 87 ASP A N 1
ATOM 650 C CA . ASP A 1 87 ? -8.347 3.211 -14.613 1.00 95.62 87 ASP A CA 1
ATOM 651 C C . ASP A 1 87 ? -8.699 4.323 -13.620 1.00 95.62 87 ASP A C 1
ATOM 653 O O . ASP A 1 87 ? -8.022 4.541 -12.612 1.00 95.62 87 ASP A O 1
ATOM 657 N N . HIS A 1 88 ? -9.806 5.004 -13.911 1.00 91.38 88 HIS A N 1
ATOM 658 C CA . HIS A 1 88 ? -10.335 6.083 -13.087 1.00 91.38 88 HIS A CA 1
ATOM 659 C C . HIS A 1 88 ? -11.237 5.573 -11.961 1.00 91.38 88 HIS A C 1
ATOM 661 O O . HIS A 1 88 ? -11.806 4.481 -12.033 1.00 91.38 88 HIS A O 1
ATOM 667 N N . GLY A 1 89 ? -11.434 6.429 -10.959 1.00 91.56 89 GLY A N 1
ATOM 668 C CA . GLY A 1 89 ? -12.350 6.202 -9.847 1.00 91.56 89 GLY A CA 1
ATOM 669 C C . GLY A 1 89 ? -11.772 5.326 -8.727 1.00 91.56 89 GLY A C 1
ATOM 670 O O . GLY A 1 89 ? -10.631 4.859 -8.822 1.00 91.56 89 GLY A O 1
ATOM 671 N N . PRO A 1 90 ? -12.563 5.100 -7.659 1.00 91.06 90 PRO A N 1
ATOM 672 C CA . PRO A 1 90 ? -12.127 4.347 -6.485 1.00 91.06 90 PRO A CA 1
ATOM 673 C C . PRO A 1 90 ? -11.683 2.921 -6.822 1.00 91.06 90 PRO A C 1
ATOM 675 O O . PRO A 1 90 ? -12.150 2.328 -7.801 1.00 91.06 90 PRO A O 1
ATOM 678 N N . LEU A 1 91 ? -10.822 2.338 -5.985 1.00 94.50 91 LEU A N 1
ATOM 679 C CA . LEU A 1 91 ? -10.464 0.926 -6.097 1.00 94.50 91 LEU A CA 1
ATOM 680 C C . LEU A 1 91 ? -11.718 0.058 -5.916 1.00 94.50 91 LEU A C 1
ATOM 682 O O . LEU A 1 91 ? -12.413 0.138 -4.904 1.00 94.50 91 LEU A O 1
ATOM 686 N N . ARG A 1 92 ? -12.011 -0.770 -6.915 1.00 94.06 92 ARG A N 1
ATOM 687 C CA . ARG A 1 92 ? -13.189 -1.643 -6.954 1.00 94.06 92 ARG A CA 1
ATOM 688 C C . ARG A 1 92 ? -12.868 -2.927 -7.709 1.00 94.06 92 ARG A C 1
ATOM 690 O O . ARG A 1 92 ? -11.798 -3.069 -8.298 1.00 94.06 92 ARG A O 1
ATOM 697 N N . LYS A 1 93 ? -13.800 -3.883 -7.708 1.00 94.19 93 LYS A N 1
ATOM 698 C CA . LYS A 1 93 ? -13.649 -5.116 -8.492 1.00 94.19 93 LYS A CA 1
ATOM 699 C C . LYS A 1 93 ? -13.394 -4.766 -9.966 1.00 94.19 93 LYS A C 1
ATOM 701 O O . LYS A 1 93 ? -14.158 -4.007 -10.553 1.00 94.19 93 LYS A O 1
ATOM 706 N N . GLY A 1 94 ? -12.330 -5.328 -10.538 1.00 95.75 94 GLY A N 1
ATOM 707 C CA . GLY A 1 94 ? -11.910 -5.070 -11.920 1.00 95.75 94 GLY A CA 1
ATOM 708 C C . GLY A 1 94 ? -10.954 -3.886 -12.097 1.00 95.75 94 GLY A C 1
ATOM 709 O O . GLY A 1 94 ? -10.498 -3.667 -13.216 1.00 95.75 94 GLY A O 1
ATOM 710 N N . SER A 1 95 ? -10.622 -3.150 -11.028 1.00 96.75 95 SER A N 1
ATOM 711 C CA . SER A 1 95 ? -9.601 -2.106 -11.101 1.00 96.75 95 SER A CA 1
ATOM 712 C C . SER A 1 95 ? -8.211 -2.660 -11.422 1.00 96.75 95 SER A C 1
ATOM 714 O O . SER A 1 95 ? -7.869 -3.779 -11.042 1.00 96.75 95 SER A O 1
ATOM 716 N N . ARG A 1 96 ? -7.387 -1.842 -12.071 1.00 97.12 96 ARG A N 1
ATOM 717 C CA . ARG A 1 96 ? -6.036 -2.138 -12.533 1.00 97.12 96 ARG A CA 1
ATOM 718 C C . ARG A 1 96 ? -5.104 -0.983 -12.175 1.00 97.12 96 ARG A C 1
ATOM 720 O O . ARG A 1 96 ? -5.443 0.192 -12.318 1.00 97.12 96 ARG A O 1
ATOM 727 N N . PHE A 1 97 ? -3.907 -1.329 -11.735 1.00 97.12 97 PHE A N 1
ATOM 728 C CA . PHE A 1 97 ? -2.816 -0.398 -11.477 1.00 97.12 97 PHE A CA 1
ATOM 729 C C . PHE A 1 97 ? -1.485 -1.122 -11.686 1.00 97.12 97 PHE A C 1
ATOM 731 O O . PHE A 1 97 ? -1.423 -2.352 -11.632 1.00 97.12 97 PHE A O 1
ATOM 738 N N . ARG A 1 98 ? -0.430 -0.358 -11.941 1.00 97.69 98 ARG A N 1
ATOM 739 C CA . ARG A 1 98 ? 0.952 -0.826 -12.013 1.00 97.69 98 ARG A CA 1
ATOM 740 C C . ARG A 1 98 ? 1.711 -0.256 -10.823 1.00 97.69 98 ARG A C 1
ATOM 742 O O . ARG A 1 98 ? 1.509 0.901 -10.471 1.00 97.69 98 ARG A O 1
ATOM 749 N N . TRP A 1 99 ? 2.567 -1.061 -10.205 1.00 97.25 99 TRP A N 1
ATOM 750 C CA . TRP A 1 99 ? 3.397 -0.627 -9.085 1.00 97.25 99 TRP A CA 1
ATOM 751 C C . TRP A 1 99 ? 4.796 -1.216 -9.181 1.00 97.25 99 TRP A C 1
ATOM 753 O O . TRP A 1 99 ? 4.986 -2.259 -9.809 1.00 97.25 99 TRP A O 1
ATOM 763 N N . THR A 1 100 ? 5.753 -0.540 -8.554 1.00 97.00 100 THR A N 1
ATOM 764 C CA . THR A 1 100 ? 7.144 -0.993 -8.479 1.00 97.00 100 THR A CA 1
ATOM 765 C C . THR A 1 100 ? 7.509 -1.259 -7.029 1.00 97.00 100 THR A C 1
ATOM 767 O O . THR A 1 100 ? 7.293 -0.406 -6.166 1.00 97.00 100 THR A O 1
ATOM 770 N N . THR A 1 101 ? 8.089 -2.430 -6.770 1.00 94.44 101 THR A N 1
ATOM 771 C CA . THR A 1 101 ? 8.717 -2.753 -5.491 1.00 94.44 101 THR A CA 1
ATOM 772 C C . THR A 1 101 ? 10.079 -3.400 -5.735 1.00 94.44 101 THR A C 1
ATOM 774 O O . THR A 1 101 ? 10.164 -4.335 -6.536 1.00 94.44 101 THR A O 1
ATOM 777 N N . PRO A 1 102 ? 11.168 -2.896 -5.128 1.00 90.88 102 PRO A N 1
ATOM 778 C CA . PRO A 1 102 ? 12.471 -3.523 -5.256 1.00 90.88 102 PRO A CA 1
ATOM 779 C C . PRO A 1 102 ? 12.439 -4.922 -4.642 1.00 90.88 102 PRO A C 1
ATOM 781 O O . PRO A 1 102 ? 12.108 -5.088 -3.469 1.00 90.88 102 PRO A O 1
ATOM 784 N N . ALA A 1 103 ? 12.819 -5.926 -5.424 1.00 82.38 103 ALA A N 1
ATOM 785 C CA . ALA A 1 103 ? 13.101 -7.256 -4.910 1.00 82.38 103 ALA A CA 1
ATOM 786 C C . ALA A 1 103 ? 14.620 -7.407 -4.737 1.00 82.38 103 ALA A C 1
ATOM 788 O O . ALA A 1 103 ? 15.370 -7.006 -5.635 1.00 82.38 103 ALA A O 1
ATOM 789 N N . PRO A 1 104 ? 15.104 -7.995 -3.628 1.00 76.69 104 PRO A N 1
ATOM 790 C CA . PRO A 1 104 ? 16.474 -8.481 -3.570 1.00 76.69 104 PRO A CA 1
ATOM 791 C C . PRO A 1 104 ? 16.722 -9.457 -4.724 1.00 76.69 104 PRO A C 1
ATOM 793 O O . PRO A 1 104 ? 15.818 -10.206 -5.110 1.00 76.69 104 PRO A O 1
ATOM 796 N N . ALA A 1 105 ? 17.946 -9.483 -5.253 1.00 72.19 105 ALA A N 1
ATOM 797 C CA . ALA A 1 105 ? 18.336 -10.522 -6.196 1.00 72.19 105 ALA A CA 1
ATOM 798 C C . ALA A 1 105 ? 18.083 -11.890 -5.546 1.00 72.19 105 ALA A C 1
ATOM 800 O O . ALA A 1 105 ? 18.646 -12.203 -4.497 1.00 72.19 105 ALA A O 1
ATOM 801 N N . THR A 1 106 ? 17.201 -12.688 -6.143 1.00 68.50 106 THR A N 1
ATOM 802 C CA . THR A 1 106 ? 17.032 -14.078 -5.722 1.00 68.50 106 THR A CA 1
ATOM 803 C C . THR A 1 106 ? 18.200 -14.853 -6.327 1.00 68.50 106 THR A C 1
ATOM 805 O O . THR A 1 106 ? 18.364 -14.782 -7.549 1.00 68.50 106 THR A O 1
ATOM 808 N N . PRO A 1 107 ? 19.040 -15.545 -5.535 1.00 66.75 107 PRO A N 1
ATOM 809 C CA . PRO A 1 107 ? 20.076 -16.395 -6.104 1.00 66.75 107 PRO A CA 1
ATOM 810 C C . PRO A 1 107 ? 19.397 -17.446 -6.989 1.00 66.75 107 PRO A C 1
ATOM 812 O O . PRO A 1 107 ? 18.599 -18.253 -6.518 1.00 66.75 107 PRO A O 1
ATOM 815 N N . THR A 1 108 ? 19.659 -17.378 -8.291 1.00 61.66 108 THR A N 1
ATOM 816 C CA . THR A 1 108 ? 19.233 -18.390 -9.258 1.00 61.66 108 THR A CA 1
ATOM 817 C C . THR A 1 108 ? 20.230 -19.540 -9.153 1.00 61.66 108 THR A C 1
ATOM 819 O O . THR A 1 108 ? 21.432 -19.321 -9.280 1.00 61.66 108 THR A O 1
ATOM 822 N N . THR A 1 109 ? 19.737 -20.727 -8.795 1.00 53.88 109 THR A N 1
ATOM 823 C CA . THR A 1 109 ? 20.530 -21.969 -8.756 1.00 53.88 109 THR A CA 1
ATOM 824 C C . THR A 1 109 ? 20.370 -22.702 -10.075 1.00 53.88 109 THR A C 1
ATOM 826 O O . THR A 1 109 ? 19.241 -22.650 -10.615 1.00 53.88 109 THR A O 1
#

Sequence (109 aa):
MFAIRIRAAALAVSLTAAGVLGIAAQPALAAPRASECRGQGVDAGSPIRYRTDTVIDAPLSTIWKLQTDVERWPSWQPPVTTIERLDHGPLRKGSRFRWTTPAPATPTT

Foldseek 3Di:
DDDDDDDDDDDPPPPPPPPPDDPPVDPPPDDPPPCDDVNDHDDPPDPDDDDDDDDDPDDPVVVVCVVFPQQCCVVPPVQWPGKAWPDDDTDDPPTDIDTDGDDDDDPDD

Radius of gyration: 31.61 Å; chains: 1; bounding box: 36×64×94 Å

Organism: NCBI:txid1642303

pLDDT: mean 79.45, std 19.17, range [35.81, 97.88]

Secondary structure (DSSP, 8-state):
----------------------------------S-BTTB---TT-S----------S-HHHHHHHHH-GGGGGGT-TT--EEEESS-SS--TT--EEEE-PPPPP---

InterPro domains:
  IPR019587 Polyketide cyclase/dehydrase [PF10604] (49-102)
  IPR023393 START-like domain s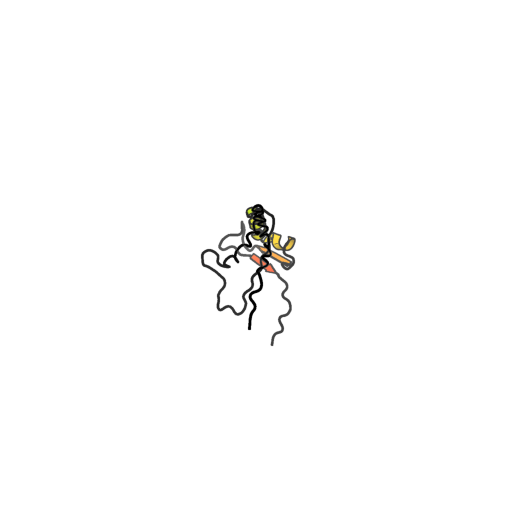uperfamily [G3DSA:3.30.530.20] (43-109)